Protein AF-A0A3D0ZAL4-F1 (afdb_monomer_lite)

Structure (mmCIF, N/CA/C/O backbone):
data_AF-A0A3D0ZAL4-F1
#
_entry.id   AF-A0A3D0ZAL4-F1
#
loop_
_atom_site.group_PDB
_atom_site.id
_atom_site.type_symbol
_atom_site.label_atom_id
_atom_site.label_alt_id
_atom_site.label_comp_id
_atom_site.label_asym_id
_atom_site.label_entity_id
_atom_site.label_seq_id
_atom_site.pdbx_PDB_ins_code
_atom_site.Cartn_x
_atom_site.Cartn_y
_atom_site.Cartn_z
_atom_site.occupancy
_atom_site.B_iso_or_equiv
_atom_site.auth_seq_id
_atom_site.auth_comp_id
_atom_site.auth_asym_id
_atom_site.auth_atom_id
_atom_site.pdbx_PDB_model_num
ATOM 1 N N . MET A 1 1 ? 26.589 -0.790 -71.619 1.00 54.25 1 MET A N 1
ATOM 2 C CA . MET A 1 1 ? 27.322 -0.532 -70.354 1.00 54.25 1 MET A CA 1
ATOM 3 C C . MET A 1 1 ? 26.731 0.616 -69.521 1.00 54.25 1 MET A C 1
ATOM 5 O O . MET A 1 1 ? 26.435 0.389 -68.359 1.00 54.25 1 MET A O 1
ATOM 9 N N . LYS A 1 2 ? 26.459 1.811 -70.079 1.00 55.38 2 LYS A N 1
ATOM 10 C CA . LYS A 1 2 ? 25.956 2.975 -69.301 1.00 55.38 2 LYS A CA 1
ATOM 11 C C . LYS A 1 2 ? 24.574 2.800 -68.631 1.00 55.38 2 LYS A C 1
ATOM 13 O O . LYS A 1 2 ? 24.339 3.379 -67.578 1.00 55.38 2 LYS A O 1
ATOM 18 N N . ARG A 1 3 ? 23.661 2.008 -69.215 1.00 59.06 3 ARG A N 1
ATOM 19 C CA . ARG A 1 3 ? 22.327 1.740 -68.631 1.00 59.06 3 ARG A CA 1
ATOM 20 C C . ARG A 1 3 ? 22.376 0.780 -67.435 1.00 59.06 3 ARG A C 1
ATOM 22 O O . ARG A 1 3 ? 21.648 0.983 -66.477 1.00 59.06 3 ARG A O 1
ATOM 29 N N . PHE A 1 4 ? 23.286 -0.195 -67.464 1.00 63.69 4 PHE A N 1
ATOM 30 C CA . PHE A 1 4 ? 23.467 -1.171 -66.384 1.00 63.69 4 PHE A CA 1
ATOM 31 C C . PHE A 1 4 ? 24.073 -0.522 -65.130 1.00 63.69 4 PHE A C 1
ATOM 33 O O . PHE A 1 4 ? 23.596 -0.755 -64.027 1.00 63.69 4 PHE A O 1
ATOM 40 N N . GLY A 1 5 ? 25.044 0.385 -65.307 1.00 70.50 5 GLY A N 1
ATOM 41 C CA . GLY A 1 5 ? 25.621 1.149 -64.194 1.00 70.50 5 GLY A CA 1
ATOM 42 C C . GLY A 1 5 ? 24.609 2.057 -63.486 1.00 70.50 5 GLY A C 1
ATOM 43 O O . GLY A 1 5 ? 24.649 2.179 -62.271 1.00 70.50 5 GLY A O 1
ATOM 44 N N . ARG A 1 6 ? 23.648 2.639 -64.217 1.00 71.38 6 ARG A N 1
ATOM 45 C CA . ARG A 1 6 ? 22.582 3.469 -63.622 1.00 71.38 6 ARG A CA 1
ATOM 46 C C . ARG A 1 6 ? 21.595 2.659 -62.781 1.00 71.38 6 ARG A C 1
ATOM 48 O O . ARG A 1 6 ? 21.190 3.126 -61.726 1.00 71.38 6 ARG A O 1
ATOM 55 N N . ILE A 1 7 ? 21.243 1.453 -63.230 1.00 77.31 7 ILE A N 1
ATOM 56 C CA . ILE A 1 7 ? 20.364 0.540 -62.480 1.00 77.31 7 ILE A CA 1
ATOM 57 C C . ILE A 1 7 ? 21.062 0.064 -61.201 1.00 77.31 7 ILE A C 1
ATOM 59 O O . ILE A 1 7 ? 20.442 0.017 -60.146 1.00 77.31 7 ILE A O 1
ATOM 63 N N . LEU A 1 8 ? 22.365 -0.212 -61.275 1.00 76.50 8 LEU A N 1
ATOM 64 C CA . LEU A 1 8 ? 23.158 -0.656 -60.129 1.00 76.50 8 LEU A CA 1
ATOM 65 C C . LEU A 1 8 ? 23.317 0.455 -59.075 1.00 76.50 8 LEU A C 1
ATOM 67 O O . LEU A 1 8 ? 23.175 0.194 -57.885 1.00 76.50 8 LEU A O 1
ATOM 71 N N . VAL A 1 9 ? 23.513 1.706 -59.507 1.00 80.19 9 VAL A N 1
ATOM 72 C CA . VAL A 1 9 ? 23.553 2.877 -58.611 1.00 80.19 9 VAL A CA 1
ATOM 73 C C . VAL A 1 9 ? 22.191 3.146 -57.962 1.00 80.19 9 VAL A C 1
ATOM 75 O O . VAL A 1 9 ? 22.139 3.437 -56.772 1.00 80.19 9 VAL A O 1
ATOM 78 N N . LEU A 1 10 ? 21.088 3.004 -58.704 1.00 76.12 10 LEU A N 1
ATOM 79 C CA . LEU A 1 10 ? 19.736 3.142 -58.149 1.00 76.12 10 LEU A CA 1
ATOM 80 C C . LEU A 1 10 ? 19.405 2.028 -57.147 1.00 76.12 10 LEU A C 1
ATOM 82 O O . LEU A 1 10 ? 18.837 2.314 -56.099 1.00 76.12 10 LEU A O 1
ATOM 86 N N . GLY A 1 11 ? 19.803 0.785 -57.430 1.00 78.50 11 GLY A N 1
ATOM 87 C CA . GLY A 1 11 ? 19.652 -0.332 -56.495 1.00 78.50 11 GLY A CA 1
ATOM 88 C C . GLY A 1 11 ? 20.464 -0.134 -55.214 1.00 78.50 11 GLY A C 1
ATOM 89 O O . GLY A 1 11 ? 19.943 -0.330 -54.122 1.00 78.50 11 GLY A O 1
ATOM 90 N N . ALA A 1 12 ? 21.708 0.338 -55.331 1.00 76.88 12 ALA A N 1
ATOM 91 C CA . ALA A 1 12 ? 22.547 0.649 -54.175 1.00 76.88 12 ALA A CA 1
ATOM 92 C C . ALA A 1 12 ? 21.978 1.806 -53.334 1.00 76.88 12 ALA A C 1
ATOM 94 O O . ALA A 1 12 ? 21.967 1.717 -52.109 1.00 76.88 12 ALA A O 1
ATOM 95 N N . ALA A 1 13 ? 21.457 2.858 -53.975 1.00 76.25 13 ALA A N 1
ATOM 96 C CA . ALA A 1 13 ? 20.809 3.973 -53.285 1.00 76.25 13 ALA A CA 1
ATOM 97 C C . ALA A 1 13 ? 19.540 3.528 -52.540 1.00 76.25 13 ALA A C 1
ATOM 99 O O . ALA A 1 13 ? 19.334 3.923 -51.397 1.00 76.25 13 ALA A O 1
ATOM 100 N N . LEU A 1 14 ? 18.732 2.649 -53.142 1.00 74.50 14 LEU A N 1
ATOM 101 C CA . LEU A 1 14 ? 17.536 2.097 -52.503 1.00 74.50 14 LEU A CA 1
ATOM 102 C C . LEU A 1 14 ? 17.889 1.223 -51.286 1.00 74.50 14 LEU A C 1
ATOM 104 O O . LEU A 1 14 ? 17.234 1.324 -50.253 1.00 74.50 14 LEU A O 1
ATOM 108 N N . CYS A 1 15 ? 18.955 0.420 -51.379 1.00 69.38 15 CYS A N 1
ATOM 109 C CA . CYS A 1 15 ? 19.457 -0.367 -50.251 1.00 69.38 15 CYS A CA 1
ATOM 110 C C . CYS A 1 15 ? 19.994 0.519 -49.116 1.00 69.38 15 CYS A C 1
ATOM 112 O O . CYS A 1 15 ? 19.739 0.222 -47.955 1.00 69.38 15 CYS A O 1
ATOM 114 N N . LEU A 1 16 ? 20.684 1.622 -49.432 1.00 69.62 16 LEU A N 1
ATOM 115 C CA . LEU A 1 16 ? 21.171 2.596 -48.444 1.00 69.62 16 LEU A CA 1
ATOM 116 C C . LEU A 1 16 ? 20.025 3.346 -47.743 1.00 69.62 16 LEU A C 1
ATOM 118 O O . LEU A 1 16 ? 20.113 3.614 -46.549 1.00 69.62 16 LEU A O 1
ATOM 122 N N . CYS A 1 17 ? 18.928 3.627 -48.449 1.00 65.62 17 CYS A N 1
ATOM 123 C CA . CYS A 1 17 ? 17.727 4.231 -47.865 1.00 65.62 17 CYS A CA 1
ATOM 124 C C . CYS A 1 17 ? 16.910 3.268 -46.985 1.00 65.62 17 CYS A C 1
ATOM 126 O O . CYS A 1 17 ? 16.088 3.735 -46.202 1.00 65.62 17 CYS A O 1
ATOM 128 N N . ALA A 1 18 ? 17.126 1.951 -47.088 1.00 61.50 18 ALA A N 1
ATOM 129 C CA . ALA A 1 18 ? 16.457 0.944 -46.259 1.00 61.50 18 ALA A CA 1
ATOM 130 C C . ALA A 1 18 ? 17.181 0.665 -44.925 1.00 61.50 18 ALA A C 1
ATOM 132 O O . ALA A 1 18 ? 16.580 0.114 -44.007 1.00 61.50 18 ALA A O 1
ATOM 133 N N . VAL A 1 19 ? 18.448 1.078 -44.789 1.00 62.28 19 VAL A N 1
ATOM 134 C CA . VAL A 1 19 ? 19.251 0.925 -43.561 1.00 62.28 19 VAL A CA 1
ATOM 135 C C . VAL A 1 19 ? 18.614 1.566 -42.309 1.00 62.28 19 VAL A C 1
ATOM 137 O O . VAL A 1 19 ? 18.615 0.903 -41.273 1.00 62.28 19 VAL A O 1
ATOM 140 N N . PRO A 1 20 ? 18.013 2.777 -42.345 1.00 59.88 20 PRO A N 1
ATOM 141 C CA . PRO A 1 20 ? 17.424 3.375 -41.142 1.00 59.88 20 PRO A CA 1
ATOM 142 C C . PRO A 1 20 ? 16.151 2.668 -40.647 1.00 59.88 20 PRO A C 1
ATOM 144 O O . PRO A 1 20 ? 15.786 2.846 -39.493 1.00 59.88 20 PRO A O 1
ATOM 147 N N . VAL A 1 21 ? 15.490 1.838 -41.466 1.00 58.19 21 VAL A N 1
ATOM 148 C CA . VAL A 1 21 ? 14.284 1.089 -41.048 1.00 58.19 21 VAL A CA 1
ATOM 149 C C . VAL A 1 21 ? 14.631 -0.097 -40.137 1.00 58.19 21 VAL A C 1
ATOM 151 O O . VAL A 1 21 ? 13.803 -0.516 -39.335 1.00 58.19 21 VAL A O 1
ATOM 154 N N . PHE A 1 22 ? 15.864 -0.608 -40.213 1.00 56.12 22 PHE A N 1
ATOM 155 C CA . PHE A 1 22 ? 16.359 -1.696 -39.359 1.00 56.12 22 PHE A CA 1
ATOM 156 C C . PHE A 1 22 ? 17.252 -1.211 -38.206 1.00 56.12 22 PHE A C 1
ATOM 158 O O . PHE A 1 22 ? 17.675 -2.019 -37.384 1.00 56.12 22 PHE A O 1
ATOM 165 N N . SER A 1 23 ? 17.523 0.095 -38.124 1.00 52.38 23 SER A N 1
ATOM 166 C CA . SER A 1 23 ? 18.222 0.726 -37.001 1.00 52.38 23 SER A CA 1
ATOM 167 C C . SER A 1 23 ? 17.202 1.216 -35.976 1.00 52.38 23 SER A C 1
ATOM 169 O O . SER A 1 23 ? 17.038 2.416 -35.770 1.00 52.38 23 SER A O 1
ATOM 171 N N . GLN A 1 24 ? 16.452 0.299 -35.365 1.00 54.41 24 GLN A N 1
ATOM 172 C CA . GLN A 1 24 ? 15.742 0.651 -34.139 1.00 54.41 24 GLN A CA 1
ATOM 173 C C . GLN A 1 24 ? 16.799 0.857 -33.047 1.00 54.41 24 GLN A C 1
ATOM 175 O O . GLN A 1 24 ? 17.369 -0.109 -32.546 1.00 54.41 24 GLN A O 1
ATOM 180 N N . ASP A 1 25 ? 17.072 2.120 -32.708 1.00 56.25 25 ASP A N 1
ATOM 181 C CA . ASP A 1 25 ? 17.931 2.546 -31.593 1.00 56.25 25 ASP A CA 1
ATOM 182 C C . ASP A 1 25 ? 17.261 2.242 -30.241 1.00 56.25 25 ASP A C 1
ATOM 184 O O . ASP A 1 25 ? 17.037 3.124 -29.409 1.00 56.25 25 ASP A O 1
ATOM 188 N N . VAL A 1 26 ? 16.903 0.982 -29.995 1.00 57.41 26 VAL A N 1
ATOM 189 C CA . VAL A 1 26 ? 16.647 0.527 -28.628 1.00 57.41 26 VAL A CA 1
ATOM 190 C C . VAL A 1 26 ? 18.020 0.314 -28.000 1.00 57.41 26 VAL A C 1
ATOM 192 O O . VAL A 1 26 ? 18.575 -0.785 -27.985 1.00 57.41 26 VAL A O 1
ATOM 195 N N . SER A 1 27 ? 18.630 1.421 -27.579 1.00 69.31 27 SER A N 1
ATOM 196 C CA . SER A 1 27 ? 19.891 1.389 -26.855 1.00 69.31 27 SER A CA 1
ATOM 197 C C . SER A 1 27 ? 19.685 0.678 -25.516 1.00 69.31 27 SER A C 1
ATOM 199 O O . SER A 1 27 ? 18.635 0.780 -24.880 1.00 69.31 27 SER A O 1
ATOM 201 N N . ILE A 1 28 ? 20.708 -0.050 -25.068 1.00 74.69 28 ILE A N 1
ATOM 202 C CA . ILE A 1 28 ? 20.697 -0.708 -23.751 1.00 74.69 28 ILE A CA 1
ATOM 203 C C . ILE A 1 28 ? 20.488 0.327 -22.632 1.00 74.69 28 ILE A C 1
ATOM 205 O O . ILE A 1 28 ? 19.901 0.007 -21.605 1.00 74.69 28 ILE A O 1
ATOM 209 N N . GLU A 1 29 ? 20.946 1.563 -22.842 1.00 81.19 29 GLU A N 1
ATOM 210 C CA . GLU A 1 29 ? 20.711 2.698 -21.942 1.00 81.19 29 GLU A CA 1
ATOM 211 C C . GLU A 1 29 ? 19.223 3.030 -21.843 1.00 81.19 29 GLU A C 1
ATOM 213 O O . GLU A 1 29 ? 18.686 3.011 -20.745 1.00 81.19 29 GLU A O 1
ATOM 218 N N . LYS A 1 30 ? 18.523 3.171 -22.974 1.00 78.12 30 LYS A N 1
ATOM 219 C CA . LYS A 1 30 ? 17.083 3.446 -22.981 1.00 78.12 30 LYS A CA 1
ATOM 220 C C . LYS A 1 30 ? 16.272 2.349 -22.289 1.00 78.12 30 LYS A C 1
ATOM 222 O O . LYS A 1 30 ? 15.344 2.645 -21.553 1.00 78.12 30 LYS A O 1
ATOM 227 N N . ILE A 1 31 ? 16.650 1.082 -22.477 1.00 79.31 31 ILE A N 1
ATOM 228 C CA . ILE A 1 31 ? 16.033 -0.039 -21.750 1.00 79.31 31 ILE A CA 1
ATOM 229 C C . ILE A 1 31 ? 16.205 0.119 -20.235 1.00 79.31 31 ILE A C 1
ATOM 231 O O . ILE A 1 31 ? 15.260 -0.125 -19.491 1.00 79.31 31 ILE A O 1
ATOM 235 N N . ARG A 1 32 ? 17.406 0.482 -19.774 1.00 81.88 32 ARG A N 1
ATOM 236 C CA . ARG A 1 32 ? 17.681 0.659 -18.343 1.00 81.88 32 ARG A CA 1
ATOM 237 C C . ARG A 1 32 ? 16.888 1.821 -17.773 1.00 81.88 32 ARG A C 1
ATOM 239 O O . ARG A 1 32 ? 16.226 1.623 -16.767 1.00 81.88 32 ARG A O 1
ATOM 246 N N . ASP A 1 33 ? 16.897 2.958 -18.458 1.00 85.94 33 ASP A N 1
ATOM 247 C CA . ASP A 1 33 ? 16.178 4.156 -18.029 1.00 85.94 33 ASP A CA 1
ATOM 248 C C . ASP A 1 33 ? 14.672 3.870 -17.912 1.00 85.94 33 ASP A C 1
ATOM 250 O O . ASP A 1 33 ? 14.070 4.124 -16.873 1.00 85.94 33 ASP A O 1
ATOM 254 N N . THR A 1 34 ? 14.078 3.208 -18.910 1.00 82.94 34 THR A N 1
ATOM 255 C CA . THR A 1 34 ? 12.662 2.812 -18.871 1.00 82.94 34 THR A CA 1
ATOM 256 C C . THR A 1 34 ? 12.351 1.796 -17.760 1.00 82.94 34 THR A C 1
ATOM 258 O O . THR A 1 34 ? 11.280 1.850 -17.155 1.00 82.94 34 THR A O 1
ATOM 261 N N . MET A 1 35 ? 13.257 0.857 -17.455 1.00 81.50 35 MET A N 1
ATOM 262 C CA . MET A 1 35 ? 13.082 -0.049 -16.307 1.00 81.50 35 MET A CA 1
ATOM 263 C C . MET A 1 35 ? 13.196 0.694 -14.971 1.00 81.50 35 MET A C 1
ATOM 265 O O . MET A 1 35 ? 12.421 0.420 -14.053 1.00 81.50 35 MET A O 1
ATOM 269 N N . ASP A 1 36 ? 14.129 1.636 -14.851 1.00 86.44 36 ASP A N 1
ATOM 270 C CA . ASP A 1 36 ? 14.308 2.448 -13.648 1.00 86.44 36 ASP A CA 1
ATOM 271 C C . ASP A 1 36 ? 13.078 3.337 -13.403 1.00 86.44 36 ASP A C 1
ATOM 273 O O . ASP A 1 36 ? 12.573 3.389 -12.282 1.00 86.44 36 ASP A O 1
ATOM 277 N N . GLU A 1 37 ? 12.512 3.945 -14.446 1.00 85.88 37 GLU A N 1
ATOM 278 C CA . GLU A 1 37 ? 11.274 4.727 -14.352 1.00 85.88 37 GLU A CA 1
ATOM 279 C C . GLU A 1 37 ? 10.063 3.862 -13.990 1.00 85.88 37 GLU A C 1
ATOM 281 O O . GLU A 1 37 ? 9.315 4.197 -13.069 1.00 85.88 37 GLU A O 1
ATOM 286 N N . PHE A 1 38 ? 9.893 2.703 -14.634 1.00 84.50 38 PHE A N 1
ATOM 287 C CA . PHE A 1 38 ? 8.819 1.772 -14.290 1.00 84.50 38 PHE A CA 1
ATOM 288 C C . PHE A 1 38 ? 8.915 1.295 -12.835 1.00 84.50 38 PHE A C 1
ATOM 290 O O . PHE A 1 38 ? 7.917 1.303 -12.109 1.00 84.50 38 PHE A O 1
ATOM 297 N N . THR A 1 39 ? 10.108 0.892 -12.387 1.00 84.06 39 THR A N 1
ATOM 298 C CA . THR A 1 39 ? 10.306 0.446 -11.001 1.00 84.06 39 THR A CA 1
ATOM 299 C C . THR A 1 39 ? 10.157 1.587 -9.998 1.00 84.06 39 THR A C 1
ATOM 301 O O . THR A 1 39 ? 9.605 1.357 -8.920 1.00 84.06 39 THR A O 1
ATOM 304 N N . GLY A 1 40 ? 10.553 2.812 -10.355 1.00 85.69 40 GLY A N 1
ATOM 305 C CA . GLY A 1 40 ? 10.308 4.026 -9.578 1.00 85.69 40 GLY A CA 1
ATOM 306 C C . GLY A 1 40 ? 8.817 4.300 -9.393 1.00 85.69 40 GLY A C 1
ATOM 307 O O . GLY A 1 40 ? 8.340 4.358 -8.259 1.00 85.69 40 GLY A O 1
ATOM 308 N N . SER A 1 41 ? 8.050 4.360 -10.484 1.00 83.50 41 SER A N 1
ATOM 309 C CA . SER A 1 41 ? 6.595 4.549 -10.428 1.00 83.50 41 SER A CA 1
ATOM 310 C C . SER A 1 41 ? 5.889 3.411 -9.685 1.00 83.50 41 SER A C 1
ATOM 312 O O . SER A 1 41 ? 4.927 3.647 -8.949 1.00 83.50 41 SER A O 1
ATOM 314 N N . LEU A 1 42 ? 6.365 2.168 -9.830 1.00 82.69 42 LEU A N 1
ATOM 315 C CA . LEU A 1 42 ? 5.832 1.040 -9.071 1.00 82.69 42 LEU A CA 1
ATOM 316 C C . LEU A 1 42 ? 6.082 1.265 -7.583 1.00 82.69 42 LEU A C 1
ATOM 318 O O . LEU A 1 42 ? 5.132 1.223 -6.804 1.00 82.69 42 LEU A O 1
ATOM 322 N N . ALA A 1 43 ? 7.320 1.571 -7.196 1.00 82.62 43 ALA A N 1
ATOM 323 C CA . ALA A 1 43 ? 7.696 1.837 -5.814 1.00 82.62 43 ALA A CA 1
ATOM 324 C C . ALA A 1 43 ? 6.899 2.996 -5.196 1.00 82.62 43 ALA A C 1
ATOM 326 O O . ALA A 1 43 ? 6.531 2.899 -4.029 1.00 82.62 43 ALA A O 1
ATOM 327 N N . GLU A 1 44 ? 6.567 4.039 -5.958 1.00 84.12 44 GLU A N 1
ATOM 328 C CA . GLU A 1 44 ? 5.703 5.138 -5.506 1.00 84.12 44 GLU A CA 1
ATOM 329 C C . GLU A 1 44 ? 4.244 4.710 -5.297 1.00 84.12 44 GLU A C 1
ATO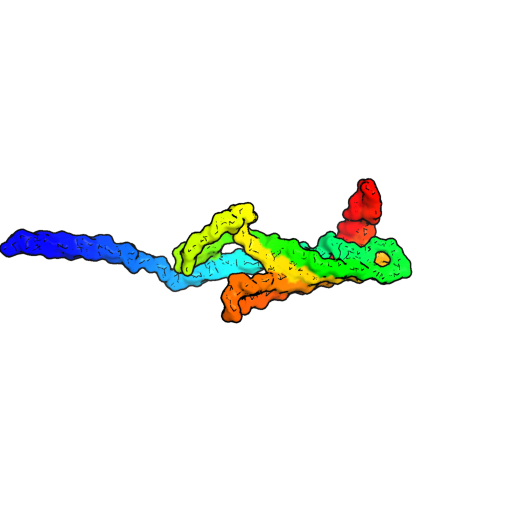M 331 O O . GLU A 1 44 ? 3.583 5.186 -4.372 1.00 84.12 44 GLU A O 1
ATOM 336 N N . SER A 1 45 ? 3.739 3.769 -6.096 1.00 80.69 45 SER A N 1
ATOM 337 C CA . SER A 1 45 ? 2.368 3.256 -5.969 1.00 80.69 45 SER A CA 1
ATOM 338 C C . SER A 1 45 ? 2.167 2.306 -4.773 1.00 80.69 45 SER A C 1
ATOM 340 O O . SER A 1 45 ? 1.049 2.172 -4.258 1.00 80.69 45 SER A O 1
ATOM 342 N N . LEU A 1 46 ? 3.233 1.647 -4.299 1.00 78.75 46 LEU A N 1
ATOM 343 C CA . LEU A 1 46 ? 3.164 0.645 -3.227 1.00 78.75 46 LEU A CA 1
ATOM 344 C C . LEU A 1 46 ? 2.798 1.235 -1.847 1.00 78.75 46 LEU A C 1
ATOM 346 O O . LEU A 1 46 ? 1.985 0.621 -1.150 1.00 78.75 46 LEU A O 1
ATOM 350 N N . PRO A 1 47 ? 3.316 2.404 -1.419 1.00 79.00 47 PRO A N 1
ATOM 351 C CA . PRO A 1 47 ? 2.836 3.097 -0.228 1.00 79.00 47 PRO A CA 1
ATOM 352 C C . PRO A 1 47 ? 1.344 3.417 -0.280 1.00 79.00 47 PRO A C 1
ATOM 354 O O . PRO A 1 47 ? 0.675 3.306 0.743 1.00 79.00 47 PRO A O 1
ATOM 357 N N . PHE A 1 48 ? 0.774 3.742 -1.442 1.00 78.00 48 PHE A N 1
ATOM 358 C CA . PHE A 1 48 ? -0.671 3.971 -1.539 1.00 78.00 48 PHE A CA 1
ATOM 359 C C . PHE A 1 48 ? -1.472 2.693 -1.294 1.00 78.00 48 PHE A C 1
ATOM 361 O O . PHE A 1 48 ? -2.507 2.746 -0.627 1.00 78.00 48 PHE A O 1
ATOM 368 N N . ASN A 1 49 ? -0.954 1.531 -1.703 1.00 76.19 49 ASN A N 1
ATOM 369 C CA . ASN A 1 49 ? -1.554 0.249 -1.338 1.00 76.19 49 ASN A CA 1
ATOM 370 C C . ASN A 1 49 ? -1.558 0.017 0.177 1.00 76.19 49 ASN A C 1
ATOM 372 O O . ASN A 1 49 ? -2.472 -0.634 0.670 1.00 76.19 49 ASN A O 1
ATOM 376 N N . SER A 1 50 ? -0.643 0.624 0.944 1.00 73.62 50 SER A N 1
ATOM 377 C CA . SER A 1 50 ? -0.680 0.577 2.414 1.00 73.62 50 SER A CA 1
ATOM 378 C C . SER A 1 50 ? -1.923 1.229 3.026 1.00 73.62 50 SER A C 1
ATOM 380 O O . SER A 1 50 ? -2.231 0.943 4.177 1.00 73.62 50 SER A O 1
ATOM 382 N N . SER A 1 51 ? -2.681 2.042 2.284 1.00 77.50 51 SER A N 1
ATOM 383 C CA . SER A 1 51 ? -3.987 2.558 2.728 1.00 77.50 51 SER A CA 1
ATOM 384 C C . SER A 1 51 ? -5.134 1.555 2.537 1.00 77.50 51 SER A C 1
ATOM 386 O O . SER A 1 51 ? -6.219 1.738 3.092 1.00 77.50 51 SER A O 1
ATOM 388 N N . LEU A 1 52 ? -4.898 0.462 1.801 1.00 79.19 52 LEU A N 1
ATOM 389 C CA . LEU A 1 52 ? -5.876 -0.602 1.612 1.00 79.19 52 LEU A CA 1
ATOM 390 C C . LEU A 1 52 ? -6.053 -1.385 2.912 1.00 79.19 52 LEU A C 1
ATOM 392 O O . LEU A 1 52 ? -5.085 -1.782 3.568 1.00 79.19 52 LEU A O 1
ATOM 396 N N . GLY A 1 53 ? -7.312 -1.590 3.280 1.00 77.50 53 GLY A N 1
ATOM 397 C CA . GLY A 1 53 ? -7.699 -2.288 4.495 1.00 77.50 53 GLY A CA 1
ATOM 398 C C . GLY A 1 53 ? -7.581 -1.469 5.779 1.00 77.50 53 GLY A C 1
ATOM 399 O O . GLY A 1 53 ? -7.009 -0.382 5.813 1.00 77.50 53 GLY A O 1
ATOM 400 N N . LEU A 1 54 ? -8.147 -2.035 6.839 1.00 76.38 54 LEU A N 1
ATOM 401 C CA . LEU A 1 54 ? -8.469 -1.452 8.140 1.00 76.38 54 LEU A CA 1
ATOM 402 C C . LEU A 1 54 ? -9.631 -0.447 8.112 1.00 76.38 54 LEU A C 1
ATOM 404 O O . LEU A 1 54 ? -10.054 0.009 9.163 1.00 76.38 54 LEU A O 1
ATOM 408 N N . ASN A 1 55 ? -10.240 -0.147 6.966 1.00 75.94 55 ASN A N 1
ATOM 409 C CA . ASN A 1 55 ? -11.333 0.833 6.903 1.00 75.94 55 ASN A CA 1
ATOM 410 C C . ASN A 1 55 ? -12.705 0.274 7.322 1.00 75.94 55 ASN A C 1
ATOM 412 O O . ASN A 1 55 ? -13.589 1.056 7.665 1.00 75.94 55 ASN A O 1
ATOM 416 N N . TRP A 1 56 ? -12.899 -1.052 7.287 1.00 66.31 56 TRP A N 1
ATOM 417 C CA . TRP A 1 56 ? -14.221 -1.671 7.456 1.00 66.31 56 TRP A CA 1
ATOM 418 C C . TRP A 1 56 ? -14.371 -2.486 8.740 1.00 66.31 56 TRP A C 1
ATOM 420 O O . TRP A 1 56 ? -15.444 -2.474 9.341 1.00 66.31 56 TRP A O 1
ATOM 430 N N . ALA A 1 57 ? -13.334 -3.215 9.167 1.00 62.44 57 ALA A N 1
ATOM 431 C CA . ALA A 1 57 ? -13.418 -4.011 10.388 1.00 62.44 57 ALA A CA 1
ATOM 432 C C . ALA A 1 57 ? -13.603 -3.090 11.604 1.00 62.44 57 ALA A C 1
ATOM 434 O O . ALA A 1 57 ? -12.644 -2.483 12.066 1.00 62.44 57 ALA A O 1
ATOM 435 N N . ASP A 1 58 ? -14.830 -2.974 12.114 1.00 66.00 58 ASP A N 1
ATOM 436 C CA . ASP A 1 58 ? -15.122 -2.196 13.315 1.00 66.00 58 ASP A CA 1
ATOM 437 C C . ASP A 1 58 ? -15.116 -3.090 14.561 1.00 66.00 58 ASP A C 1
ATOM 439 O O . ASP A 1 58 ? -15.655 -4.198 14.558 1.00 66.00 58 ASP A O 1
ATOM 443 N N . ALA A 1 59 ? -14.493 -2.613 15.637 1.00 63.94 59 ALA A N 1
ATOM 444 C CA . ALA A 1 59 ? -14.362 -3.348 16.896 1.00 63.94 59 ALA A CA 1
ATOM 445 C C . ALA A 1 59 ? -14.933 -2.564 18.101 1.00 63.94 59 ALA A C 1
ATOM 447 O O . ALA A 1 59 ? -14.476 -2.744 19.230 1.00 63.94 59 ALA A O 1
ATOM 448 N N . HIS A 1 60 ? -15.928 -1.687 17.904 1.00 59.59 60 HIS A N 1
ATOM 449 C CA . HIS A 1 60 ? -16.362 -0.703 18.914 1.00 59.59 60 HIS A CA 1
ATOM 450 C C . HIS A 1 60 ? -17.857 -0.789 19.315 1.00 59.59 60 HIS A C 1
ATOM 452 O O . HIS A 1 60 ? -18.703 -0.925 18.445 1.00 59.59 60 HIS A O 1
ATOM 458 N N . ILE A 1 61 ? -18.380 -0.708 20.565 1.00 52.03 61 ILE A N 1
ATOM 459 C CA . ILE A 1 61 ? -17.967 -0.370 21.960 1.00 52.03 61 ILE A CA 1
ATOM 460 C C . ILE A 1 61 ? -18.868 -1.161 22.945 1.00 52.03 61 ILE A C 1
ATOM 462 O O . ILE A 1 61 ? -20.089 -0.964 22.864 1.00 52.03 61 ILE A O 1
ATOM 466 N N . LYS A 1 62 ? -18.296 -1.926 23.910 1.00 47.44 62 LYS A N 1
ATOM 467 C CA . LYS A 1 62 ? -18.610 -1.968 25.381 1.00 47.44 62 LYS A CA 1
ATOM 468 C C . LYS A 1 62 ? -18.068 -3.227 26.112 1.00 47.44 62 LYS A C 1
ATOM 470 O O . LYS A 1 62 ? -18.324 -4.332 25.671 1.00 47.44 62 LYS A O 1
ATOM 475 N N . ASN A 1 63 ? -17.461 -3.053 27.298 1.00 52.88 63 ASN A N 1
ATOM 476 C CA . ASN A 1 63 ? -17.242 -4.007 28.423 1.00 52.88 63 ASN A CA 1
ATOM 477 C C . ASN A 1 63 ? -16.639 -5.413 28.178 1.00 52.88 63 ASN A C 1
ATOM 479 O O . ASN A 1 63 ? -16.426 -6.147 29.144 1.00 52.88 63 ASN A O 1
ATOM 483 N N . PHE A 1 64 ? -16.317 -5.794 26.947 1.00 56.56 64 PHE A N 1
ATOM 484 C CA . PHE A 1 64 ? -15.618 -7.036 26.617 1.00 56.56 64 PHE A CA 1
ATOM 485 C C . PHE A 1 64 ? -14.785 -6.811 25.342 1.00 56.56 64 PHE A C 1
ATOM 487 O O . PHE A 1 64 ? -15.188 -5.976 24.529 1.00 56.56 64 PHE A O 1
ATOM 494 N N . PRO A 1 65 ? -13.632 -7.476 25.142 1.00 65.19 65 PRO A N 1
ATOM 495 C CA . PRO A 1 65 ? -12.839 -7.308 23.929 1.00 65.19 65 PRO A CA 1
ATOM 496 C C . PRO A 1 65 ? -13.672 -7.735 22.718 1.00 65.19 65 PRO A C 1
ATOM 498 O O . PRO A 1 65 ? -14.160 -8.863 22.654 1.00 65.19 65 PRO A O 1
ATOM 501 N N . HIS A 1 66 ? -13.868 -6.806 21.786 1.00 76.31 66 HIS A N 1
ATOM 502 C CA . HIS A 1 66 ? -14.541 -7.062 20.516 1.00 76.31 66 HIS A CA 1
ATOM 503 C C . HIS A 1 66 ? -13.485 -7.350 19.458 1.00 76.31 66 HIS A C 1
ATOM 505 O O . HIS A 1 66 ? -12.409 -6.755 19.471 1.00 76.31 66 HIS A O 1
ATOM 511 N N . PHE A 1 67 ? -13.792 -8.262 18.548 1.00 79.50 67 PHE A N 1
ATOM 512 C CA . PHE A 1 67 ? -12.896 -8.632 17.468 1.00 79.50 67 PHE A CA 1
ATOM 513 C C . PHE A 1 67 ? -13.599 -8.413 16.136 1.00 79.50 67 PHE A C 1
ATOM 515 O O . PHE A 1 67 ? -14.726 -8.872 15.950 1.00 79.50 67 PHE A O 1
ATOM 522 N N . GLY A 1 68 ? -12.931 -7.707 15.230 1.00 80.00 68 GLY A N 1
ATOM 523 C CA . GLY A 1 68 ? -13.358 -7.533 13.849 1.00 80.00 68 GLY A CA 1
ATOM 524 C C . GLY A 1 68 ? -12.373 -8.233 12.929 1.00 80.00 68 GLY A C 1
ATOM 525 O O . GLY A 1 68 ? -11.170 -8.097 13.115 1.00 80.00 68 GLY A O 1
ATOM 526 N N . VAL A 1 69 ? -12.864 -8.965 11.9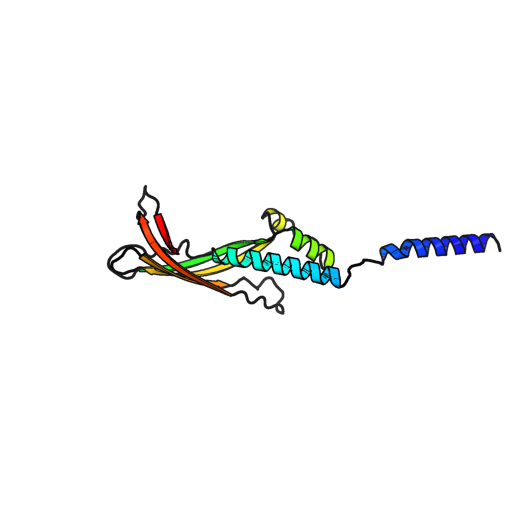35 1.00 84.44 69 VAL A N 1
ATOM 527 C CA . VAL A 1 69 ? -12.048 -9.468 10.822 1.00 84.44 69 VAL A CA 1
ATOM 528 C C . VAL A 1 69 ? -12.667 -9.056 9.513 1.00 84.44 69 VAL A C 1
ATOM 530 O O . VAL A 1 69 ? -13.890 -9.037 9.377 1.00 84.44 69 VAL A O 1
ATOM 533 N N . GLY A 1 70 ? -11.812 -8.746 8.552 1.00 83.19 70 GLY A N 1
ATOM 534 C CA . GLY A 1 70 ? -12.222 -8.305 7.236 1.00 83.19 70 GLY A CA 1
ATOM 535 C C . GLY A 1 70 ? -11.288 -8.809 6.151 1.00 83.19 70 GLY A C 1
ATOM 536 O O . GLY A 1 70 ? -10.141 -9.193 6.392 1.00 83.19 70 GLY A O 1
ATOM 537 N N . LEU A 1 71 ? -11.815 -8.783 4.937 1.00 85.31 71 LEU A N 1
ATOM 538 C CA . LEU A 1 71 ? -11.036 -8.855 3.716 1.00 85.31 71 LEU A CA 1
ATOM 539 C C . LEU A 1 71 ? -11.321 -7.570 2.952 1.00 85.31 71 LEU A C 1
ATOM 541 O O . LEU A 1 71 ? -12.484 -7.228 2.740 1.00 85.31 71 LEU A O 1
ATOM 545 N N . SER A 1 72 ? -10.268 -6.888 2.530 1.00 84.44 72 SER A N 1
ATOM 546 C CA . SER A 1 72 ? -10.365 -5.695 1.700 1.00 84.44 72 SER A CA 1
ATOM 547 C C . SER A 1 72 ? -9.685 -5.961 0.364 1.00 84.44 72 SER A C 1
ATOM 549 O O . SER A 1 72 ? -8.630 -6.593 0.295 1.00 84.44 72 SER A O 1
ATOM 551 N N . LEU A 1 73 ? -10.318 -5.491 -0.706 1.00 85.56 73 LEU A N 1
ATOM 552 C CA . LEU A 1 73 ? -9.791 -5.525 -2.064 1.00 85.56 73 LEU A CA 1
ATOM 553 C C . LEU A 1 73 ? -9.747 -4.100 -2.606 1.00 85.56 73 LEU A C 1
ATOM 555 O O . LEU A 1 73 ? -10.671 -3.318 -2.386 1.00 85.56 73 LEU A O 1
ATOM 559 N N . GLY A 1 74 ? -8.678 -3.762 -3.309 1.00 81.00 74 GLY A N 1
ATOM 560 C CA . GLY A 1 74 ? -8.532 -2.454 -3.926 1.00 81.00 74 GLY A CA 1
ATOM 561 C C . GLY A 1 74 ? -7.406 -2.438 -4.940 1.00 81.00 74 GLY A C 1
ATOM 562 O O . GLY A 1 74 ? -6.818 -3.473 -5.254 1.00 81.00 74 GLY A O 1
ATOM 563 N N . TYR A 1 75 ? -7.134 -1.255 -5.470 1.00 82.00 75 TYR A N 1
ATOM 564 C CA . TYR A 1 75 ? -6.042 -1.019 -6.398 1.00 82.00 75 TYR A CA 1
ATOM 565 C C . TYR A 1 75 ? -5.469 0.379 -6.161 1.00 82.00 75 TYR A C 1
ATOM 567 O O . TYR A 1 75 ? -6.211 1.301 -5.817 1.00 82.00 75 TYR A O 1
ATOM 575 N N . SER A 1 76 ? -4.164 0.538 -6.356 1.00 83.88 76 SER A N 1
ATOM 576 C CA . SER A 1 76 ? -3.540 1.841 -6.589 1.00 83.88 76 SER A CA 1
ATOM 577 C C . SER A 1 76 ? -3.346 2.047 -8.089 1.00 83.88 76 SER A C 1
ATOM 579 O O . SER A 1 76 ? -3.536 1.124 -8.878 1.00 83.88 76 SER A O 1
ATOM 581 N N . THR A 1 77 ? -3.034 3.267 -8.512 1.00 82.56 77 THR A N 1
ATOM 582 C CA . THR A 1 77 ? -2.756 3.566 -9.922 1.00 82.56 77 THR A CA 1
ATOM 583 C C . THR A 1 77 ? -1.311 4.020 -10.063 1.00 82.56 77 THR A C 1
ATOM 585 O O . THR A 1 77 ? -0.814 4.772 -9.227 1.00 82.56 77 THR A O 1
ATOM 588 N N . MET A 1 78 ? -0.636 3.524 -11.095 1.00 81.69 78 MET A N 1
ATOM 589 C CA . MET A 1 78 ? 0.659 4.010 -11.562 1.00 81.69 78 MET A CA 1
ATOM 590 C C . MET A 1 78 ? 0.466 4.949 -12.751 1.00 81.69 78 MET A C 1
ATOM 592 O O . MET A 1 78 ? -0.546 4.877 -13.456 1.00 81.69 78 MET A O 1
ATOM 596 N N . GLU A 1 79 ? 1.450 5.807 -12.995 1.00 82.00 79 GLU A N 1
ATOM 597 C CA . GLU A 1 79 ? 1.436 6.698 -14.149 1.00 82.00 79 GLU A CA 1
ATOM 598 C C . GLU A 1 79 ? 1.480 5.905 -15.466 1.00 82.00 79 GLU A C 1
ATOM 600 O O . GLU A 1 79 ? 2.220 4.930 -15.603 1.00 82.00 79 GLU A O 1
ATOM 605 N N . MET A 1 80 ? 0.652 6.308 -16.436 1.00 76.94 80 MET A N 1
ATOM 606 C CA . MET A 1 80 ? 0.563 5.634 -17.738 1.00 76.94 80 MET A CA 1
ATOM 607 C C . MET A 1 80 ? 1.806 5.841 -18.603 1.00 76.94 80 MET A C 1
ATOM 609 O O . MET A 1 80 ? 2.149 4.952 -19.374 1.00 76.94 80 MET A O 1
ATOM 613 N N . SER A 1 81 ? 2.485 6.980 -18.456 1.00 77.31 81 SER A N 1
ATOM 614 C CA . SER A 1 81 ? 3.701 7.335 -19.198 1.00 77.31 81 SER A CA 1
ATOM 615 C C . SER A 1 81 ? 4.788 6.269 -19.038 1.00 77.31 81 SER A C 1
ATOM 617 O O . SER A 1 81 ? 5.251 5.721 -20.037 1.00 77.31 81 SER A O 1
ATOM 619 N N . SER A 1 82 ? 5.094 5.866 -17.802 1.00 75.06 82 SER A N 1
ATOM 620 C CA . SER A 1 82 ? 6.095 4.831 -17.498 1.00 75.06 82 SER A CA 1
ATOM 621 C C . SER A 1 82 ? 5.752 3.465 -18.107 1.00 75.06 82 SER A C 1
ATOM 623 O O . SER A 1 82 ? 6.633 2.669 -18.429 1.00 75.06 82 SER A O 1
ATOM 625 N N . ILE A 1 83 ? 4.460 3.169 -18.273 1.00 76.88 83 ILE A N 1
ATOM 626 C CA . ILE A 1 83 ? 3.982 1.913 -18.862 1.00 76.88 83 ILE A CA 1
ATOM 627 C C . ILE A 1 83 ? 4.029 1.984 -20.391 1.00 76.88 83 ILE A C 1
ATOM 629 O O . ILE A 1 83 ? 4.465 1.030 -21.032 1.00 76.88 83 ILE A O 1
ATOM 633 N N . ASP A 1 84 ? 3.618 3.105 -20.982 1.00 77.94 84 ASP A N 1
ATOM 634 C CA . ASP A 1 84 ? 3.651 3.320 -22.429 1.00 77.94 84 ASP A CA 1
ATOM 635 C C . ASP A 1 84 ? 5.088 3.244 -22.967 1.00 77.94 84 ASP A C 1
ATOM 637 O O . ASP A 1 84 ? 5.329 2.641 -24.017 1.00 77.94 84 ASP A O 1
ATOM 641 N N . GLU A 1 85 ? 6.061 3.777 -22.224 1.00 76.69 85 GLU A N 1
ATOM 642 C CA . GLU A 1 85 ? 7.485 3.685 -22.563 1.00 76.69 85 GLU A CA 1
ATOM 643 C C . GLU A 1 85 ? 8.027 2.254 -22.473 1.00 76.69 85 GLU A C 1
ATOM 645 O O . GLU A 1 85 ? 8.754 1.798 -23.366 1.00 76.69 85 GLU A O 1
ATOM 650 N N . LEU A 1 86 ? 7.620 1.512 -21.440 1.00 76.56 86 LEU A N 1
ATOM 651 C CA . LEU A 1 86 ? 7.961 0.100 -21.270 1.00 76.56 86 LEU A CA 1
ATOM 652 C C . LEU A 1 86 ? 7.398 -0.750 -22.413 1.00 76.56 86 LEU A C 1
ATOM 654 O O . LEU A 1 86 ? 8.105 -1.582 -22.988 1.00 76.56 86 LEU A O 1
ATOM 658 N N . LEU A 1 87 ? 6.149 -0.509 -22.800 1.00 76.31 87 LEU A N 1
ATOM 659 C CA . LEU A 1 87 ? 5.493 -1.238 -23.883 1.00 76.31 87 LEU A CA 1
ATOM 660 C C . LEU A 1 87 ? 6.067 -0.877 -25.248 1.00 76.31 87 LEU A C 1
ATOM 662 O O . LEU A 1 87 ? 6.250 -1.771 -26.070 1.00 76.31 87 LEU A O 1
ATOM 666 N N . ALA A 1 88 ? 6.444 0.384 -25.469 1.00 77.81 88 ALA A N 1
ATOM 667 C CA . ALA A 1 88 ? 7.138 0.799 -26.685 1.00 77.81 88 ALA A CA 1
ATOM 668 C C . ALA A 1 88 ? 8.481 0.069 -26.885 1.00 77.81 88 ALA A C 1
ATOM 670 O O . ALA A 1 88 ? 8.920 -0.088 -28.026 1.00 77.81 88 ALA A O 1
ATOM 671 N N . CYS A 1 89 ? 9.121 -0.389 -25.802 1.00 71.62 89 CYS A N 1
ATOM 672 C CA . CYS A 1 89 ? 10.375 -1.143 -25.853 1.00 71.62 89 CYS A CA 1
ATOM 673 C C . CYS A 1 89 ? 10.179 -2.667 -25.946 1.00 71.62 89 CYS A C 1
ATOM 675 O O . CYS A 1 89 ? 10.986 -3.333 -26.596 1.00 71.62 89 CYS A O 1
ATOM 677 N N . PHE A 1 90 ? 9.146 -3.227 -25.303 1.00 68.12 90 PHE A N 1
ATOM 678 C CA . PHE A 1 90 ? 9.073 -4.672 -25.039 1.00 68.12 90 PHE A CA 1
ATOM 679 C C . PHE A 1 90 ? 7.801 -5.389 -25.496 1.00 68.12 90 PHE A C 1
ATOM 681 O O . PHE A 1 90 ? 7.806 -6.622 -25.508 1.00 68.12 90 PHE A O 1
ATOM 688 N N . GLY A 1 91 ? 6.713 -4.701 -25.860 1.00 65.62 91 GLY A N 1
ATOM 689 C CA . GLY A 1 91 ? 5.423 -5.389 -25.927 1.00 65.62 91 GLY A CA 1
ATOM 690 C C . GLY A 1 91 ? 4.331 -4.790 -26.816 1.00 65.62 91 GLY A C 1
ATOM 691 O O . GLY A 1 91 ? 4.478 -3.720 -27.400 1.00 65.62 91 GLY A O 1
ATOM 692 N N . PRO A 1 92 ? 3.214 -5.527 -26.957 1.00 67.44 92 PRO A N 1
ATOM 693 C CA . PRO A 1 92 ? 2.014 -5.042 -27.627 1.00 67.44 92 PRO A CA 1
ATOM 694 C C . PRO A 1 92 ? 1.292 -3.975 -26.789 1.00 67.44 92 PRO A C 1
ATOM 696 O O . PRO A 1 92 ? 1.488 -3.877 -25.582 1.00 67.44 92 PRO A O 1
ATOM 699 N N . ALA A 1 93 ? 0.419 -3.199 -27.436 1.00 64.12 93 ALA A N 1
ATOM 700 C CA . ALA A 1 93 ? -0.393 -2.177 -26.776 1.00 64.12 93 ALA A CA 1
ATOM 701 C C . ALA A 1 93 ? -1.268 -2.755 -25.644 1.00 64.12 93 ALA A C 1
ATOM 703 O O . ALA A 1 93 ? -1.732 -3.897 -25.727 1.00 64.12 93 ALA A O 1
ATOM 704 N N . LEU A 1 94 ? -1.518 -1.949 -24.605 1.00 66.69 94 LEU A N 1
ATOM 705 C CA . LEU A 1 94 ? -2.397 -2.331 -23.497 1.00 66.69 94 LEU A CA 1
ATOM 706 C C . LEU A 1 94 ? -3.821 -2.628 -23.973 1.00 66.69 94 LEU A C 1
ATOM 708 O O . LEU A 1 94 ? -4.318 -1.969 -24.887 1.00 66.69 94 LEU A O 1
ATOM 712 N N . PRO A 1 95 ? -4.528 -3.549 -23.298 1.00 69.00 95 PRO A N 1
ATOM 713 C CA . PRO A 1 95 ? -5.965 -3.693 -23.466 1.00 69.00 95 PRO A CA 1
ATOM 714 C C . PRO A 1 95 ? -6.693 -2.386 -23.117 1.00 69.00 95 PRO A C 1
ATOM 716 O O . PRO A 1 95 ? -6.423 -1.793 -22.071 1.00 69.00 95 PRO A O 1
ATOM 719 N N . ASP A 1 96 ? -7.695 -2.007 -23.916 1.00 70.69 96 ASP A N 1
ATOM 720 C CA . ASP A 1 96 ? -8.512 -0.791 -23.722 1.00 70.69 96 ASP A CA 1
ATOM 721 C C . ASP A 1 96 ? -9.166 -0.693 -22.331 1.00 70.69 96 ASP A C 1
ATOM 723 O O . ASP A 1 96 ? -9.522 0.384 -21.867 1.00 70.69 96 ASP A O 1
ATOM 727 N N . PHE A 1 97 ? -9.323 -1.819 -21.633 1.00 66.56 97 PHE A N 1
ATOM 728 C CA . PHE A 1 97 ? -9.830 -1.846 -20.262 1.00 66.56 97 PHE A CA 1
ATOM 729 C C . PHE A 1 97 ? -8.922 -1.094 -19.273 1.00 66.56 97 PHE A C 1
ATOM 731 O O . PHE A 1 97 ? -9.416 -0.510 -18.312 1.00 66.56 97 PHE A O 1
ATOM 738 N N . VAL A 1 98 ? -7.607 -1.085 -19.502 1.00 70.56 98 VAL A N 1
ATOM 739 C CA . VAL A 1 98 ? -6.620 -0.496 -18.585 1.00 70.56 98 VAL A CA 1
ATOM 740 C C . VAL A 1 98 ? -6.635 1.035 -18.647 1.00 70.56 98 VAL A C 1
ATOM 742 O O . VAL A 1 98 ? -6.492 1.692 -17.619 1.00 70.56 98 VAL A O 1
ATOM 745 N N . SER A 1 99 ? -6.905 1.618 -19.817 1.00 67.62 99 SER A N 1
ATOM 746 C CA . SER A 1 99 ? -6.949 3.078 -19.998 1.00 67.62 99 SER A CA 1
ATOM 747 C C . SER A 1 99 ? -8.143 3.746 -19.299 1.00 67.62 99 SER A C 1
ATOM 749 O O . SER A 1 99 ? -8.113 4.947 -19.033 1.00 67.62 99 SER A O 1
ATOM 751 N N . GLY A 1 100 ? -9.171 2.975 -18.921 1.00 71.69 100 GLY A N 1
ATOM 752 C CA . GLY A 1 100 ? -10.340 3.461 -18.182 1.00 71.69 100 GLY A CA 1
ATOM 753 C C . GLY A 1 100 ? -10.089 3.796 -16.704 1.00 71.69 100 GLY A C 1
ATOM 754 O O . GLY A 1 100 ? -10.941 4.428 -16.082 1.00 71.69 100 GLY A O 1
ATOM 755 N N . PHE A 1 101 ? -8.942 3.404 -16.137 1.00 70.31 101 PHE A N 1
ATOM 756 C CA . PHE A 1 101 ? -8.622 3.604 -14.715 1.00 70.31 101 PHE A CA 1
ATOM 757 C C . PHE A 1 101 ? -7.887 4.920 -14.413 1.00 70.31 101 PHE A C 1
ATOM 759 O O . PHE A 1 101 ? -7.621 5.208 -13.248 1.00 70.31 101 PHE A O 1
ATOM 766 N N . GLY A 1 102 ? -7.566 5.728 -15.433 1.00 74.69 102 GLY A N 1
ATOM 767 C CA . GLY A 1 102 ? -6.790 6.969 -15.278 1.00 74.69 102 GLY A CA 1
ATOM 768 C C . GLY A 1 102 ? -5.304 6.754 -14.945 1.00 74.69 102 GLY A C 1
ATOM 769 O O . GLY A 1 102 ? -4.595 7.723 -14.696 1.00 74.69 102 GLY A O 1
ATOM 770 N N . GLY A 1 103 ? -4.850 5.499 -14.944 1.00 76.88 103 GLY A N 1
ATOM 771 C CA . GLY A 1 103 ? -3.520 5.028 -14.562 1.00 76.88 103 GLY A CA 1
ATOM 772 C C . GLY A 1 103 ? -3.473 3.500 -14.630 1.00 76.88 103 GLY A C 1
ATOM 773 O O . GLY A 1 103 ? -4.525 2.858 -14.668 1.00 76.88 103 GLY A O 1
ATOM 774 N N . PHE A 1 104 ? -2.284 2.898 -14.630 1.00 81.00 104 PHE A N 1
ATOM 775 C CA . PHE A 1 104 ? -2.161 1.439 -14.631 1.00 81.00 104 PHE A CA 1
ATOM 776 C C . PHE A 1 104 ? -2.537 0.890 -13.245 1.00 81.00 104 PHE A C 1
ATOM 778 O O . PHE A 1 104 ? -1.888 1.249 -12.259 1.00 81.00 104 PHE A O 1
ATOM 785 N N . PRO A 1 105 ? -3.593 0.066 -13.123 1.00 79.94 105 PRO A N 1
ATOM 786 C CA . PRO A 1 105 ? -4.086 -0.371 -11.829 1.00 79.94 105 PRO A CA 1
ATOM 787 C C . PRO A 1 105 ? -3.190 -1.470 -11.246 1.00 79.94 105 PRO A C 1
ATOM 789 O O . PRO A 1 105 ? -2.996 -2.523 -11.850 1.00 79.94 105 PRO A O 1
ATOM 792 N N . VAL A 1 106 ? -2.704 -1.250 -10.029 1.00 80.06 106 VAL A N 1
ATOM 793 C CA . VAL A 1 106 ? -1.927 -2.204 -9.236 1.00 80.06 106 VAL A CA 1
ATOM 794 C C . VAL A 1 106 ? -2.840 -2.790 -8.155 1.00 80.06 106 VAL A C 1
ATOM 796 O O . VAL A 1 106 ? -3.094 -2.129 -7.143 1.00 80.06 106 VAL A O 1
ATOM 799 N N . PRO A 1 107 ? -3.384 -4.005 -8.346 1.00 77.50 107 PRO A N 1
ATOM 800 C CA . PRO A 1 107 ? -4.333 -4.593 -7.410 1.00 77.50 107 PRO A CA 1
ATOM 801 C C . PRO A 1 107 ? -3.667 -5.008 -6.094 1.00 77.50 107 PRO A C 1
ATOM 803 O O . PRO A 1 107 ? -2.505 -5.408 -6.053 1.00 77.50 107 PRO A O 1
ATOM 806 N N . GLY A 1 108 ? -4.443 -5.003 -5.015 1.00 79.81 108 GLY A N 1
ATOM 807 C CA . GLY A 1 108 ? -4.030 -5.497 -3.708 1.00 79.81 108 GLY A CA 1
ATOM 808 C C . GLY A 1 108 ? -5.195 -6.120 -2.947 1.00 79.81 108 GLY A C 1
ATOM 809 O O . GLY A 1 108 ? -6.331 -5.640 -3.009 1.00 79.81 108 GLY A O 1
ATOM 810 N N . TYR A 1 109 ? -4.905 -7.186 -2.202 1.00 81.56 109 TYR A N 1
ATOM 811 C CA . TYR A 1 109 ? -5.837 -7.760 -1.237 1.00 81.56 109 TYR A CA 1
ATOM 812 C C . TYR A 1 109 ? -5.219 -7.732 0.145 1.00 81.56 109 TYR A C 1
ATOM 814 O O . TYR A 1 109 ? -4.043 -8.054 0.305 1.00 81.56 109 TYR A O 1
ATOM 822 N N . THR A 1 110 ? -6.018 -7.405 1.151 1.00 84.00 110 THR A N 1
ATOM 823 C CA . THR A 1 110 ? -5.571 -7.374 2.540 1.00 84.00 110 THR A CA 1
ATOM 824 C C . THR A 1 110 ? -6.546 -8.139 3.421 1.00 84.00 110 THR A C 1
ATOM 826 O O . THR A 1 110 ? -7.742 -7.853 3.426 1.00 84.00 110 THR A O 1
ATOM 829 N N . ALA A 1 111 ? -6.034 -9.091 4.191 1.00 86.44 111 ALA A N 1
ATOM 830 C CA . ALA A 1 111 ? -6.723 -9.621 5.353 1.00 86.44 111 ALA A CA 1
ATOM 831 C C . ALA A 1 111 ? -6.436 -8.713 6.548 1.00 86.44 111 ALA A C 1
ATOM 833 O O . ALA A 1 111 ? -5.288 -8.345 6.803 1.00 86.44 111 ALA A O 1
ATOM 834 N N . GLU A 1 112 ? -7.476 -8.342 7.280 1.00 86.75 112 GLU A N 1
ATOM 835 C CA . GLU A 1 112 ? -7.374 -7.418 8.403 1.00 86.75 112 GLU A CA 1
ATOM 836 C C . GLU A 1 112 ? -8.077 -7.971 9.637 1.00 86.75 112 GLU A C 1
ATOM 838 O O . GLU A 1 112 ? -9.081 -8.682 9.545 1.00 86.75 112 GLU A O 1
ATOM 843 N N . GLY A 1 113 ? -7.533 -7.636 10.800 1.00 86.81 113 GLY A N 1
ATOM 844 C CA . GLY A 1 113 ? -8.098 -7.951 12.098 1.00 86.81 113 GLY A CA 1
ATOM 845 C C . GLY A 1 113 ? -7.990 -6.744 13.020 1.00 86.81 113 GLY A C 1
ATOM 846 O O . GLY A 1 113 ? -6.948 -6.096 13.071 1.00 86.81 113 GLY A O 1
ATOM 847 N N . ARG A 1 114 ? -9.048 -6.449 13.769 1.00 86.81 114 ARG A N 1
ATOM 848 C CA . ARG A 1 114 ? -9.071 -5.413 14.802 1.00 86.81 114 ARG A CA 1
ATOM 849 C C . ARG A 1 114 ? -9.438 -6.002 16.153 1.00 86.81 114 ARG A C 1
ATOM 851 O O . ARG A 1 114 ? -10.341 -6.833 16.249 1.00 86.81 114 ARG A O 1
ATOM 858 N N . LEU A 1 115 ? -8.767 -5.524 17.196 1.00 85.25 115 LEU A N 1
ATOM 859 C CA . LEU A 1 115 ? -9.048 -5.850 18.588 1.00 85.25 115 LEU A CA 1
ATOM 860 C C . LEU A 1 115 ? -9.463 -4.586 19.349 1.00 85.25 115 LEU A C 1
ATOM 862 O O . LEU A 1 115 ? -8.675 -3.656 19.510 1.00 85.25 115 LEU A O 1
ATOM 866 N N . GLY A 1 116 ? -10.701 -4.570 19.831 1.00 83.38 116 GLY A N 1
ATOM 867 C CA . GLY A 1 116 ? -11.267 -3.487 20.628 1.00 83.38 116 GLY A CA 1
ATOM 868 C C . GLY A 1 116 ? -10.754 -3.486 22.069 1.00 83.38 116 GLY A C 1
ATOM 869 O O . GLY A 1 116 ? -10.615 -4.535 22.704 1.00 83.38 116 GLY A O 1
ATOM 870 N N . GLY A 1 117 ? -10.502 -2.289 22.595 1.00 74.69 117 GLY A N 1
ATOM 871 C CA . GLY A 1 117 ? -10.106 -2.049 23.976 1.00 74.69 117 GLY A CA 1
ATOM 872 C C . GLY A 1 117 ? -11.21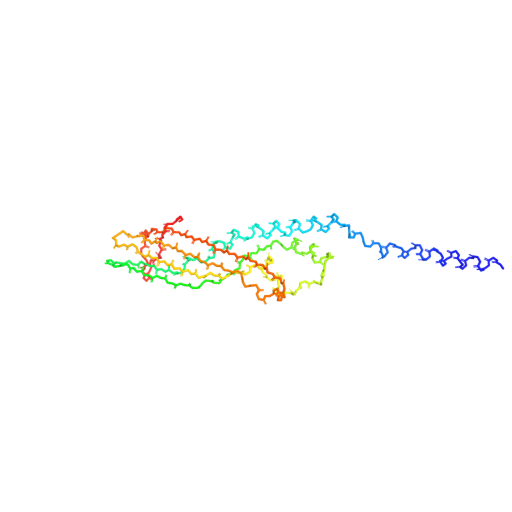3 -2.367 24.988 1.00 74.69 117 GLY A C 1
ATOM 873 O O . GLY A 1 117 ? -12.402 -2.394 24.675 1.00 74.69 117 GLY A O 1
ATOM 874 N N . PHE A 1 118 ? -10.812 -2.612 26.239 1.00 73.00 118 PHE A N 1
ATOM 875 C CA . PHE A 1 118 ? -11.731 -3.024 27.309 1.00 73.00 118 PHE A CA 1
ATOM 876 C C . PHE A 1 118 ? -12.572 -1.873 27.881 1.00 73.00 118 PHE A C 1
ATOM 878 O O . PHE A 1 118 ? -13.786 -2.000 28.026 1.00 73.00 118 PHE A O 1
ATOM 885 N N . ILE A 1 119 ? -11.909 -0.781 28.275 1.00 72.81 119 ILE A N 1
ATOM 886 C CA . ILE A 1 119 ? -12.513 0.315 29.058 1.00 72.81 119 ILE A CA 1
ATOM 887 C C . ILE A 1 119 ? -12.580 1.599 28.235 1.00 72.81 119 ILE A C 1
ATOM 889 O O . ILE A 1 119 ? -13.592 2.295 28.237 1.00 72.81 119 ILE A O 1
ATOM 893 N N . LEU A 1 120 ? -11.484 1.919 27.550 1.00 76.62 120 LEU A N 1
ATOM 894 C CA . LEU A 1 120 ? -11.376 3.123 26.745 1.00 76.62 120 LEU A CA 1
ATOM 895 C C . LEU A 1 120 ? -11.866 2.859 25.320 1.00 76.62 120 LEU A C 1
ATOM 897 O O . LEU A 1 120 ? -11.695 1.742 24.822 1.00 76.62 120 LEU A O 1
ATOM 901 N N . PRO A 1 121 ? -12.439 3.879 24.657 1.00 80.25 121 PRO A N 1
ATOM 902 C CA . PRO A 1 121 ? -12.970 3.746 23.321 1.00 80.25 121 PRO A CA 1
ATOM 903 C C . PRO A 1 121 ? -11.843 3.764 22.260 1.00 80.25 121 PRO A C 1
ATOM 905 O O . PRO A 1 121 ? -11.786 4.648 21.410 1.00 80.25 121 PRO A O 1
ATOM 908 N N . PHE A 1 122 ? -10.934 2.786 22.326 1.00 81.38 122 PHE A N 1
ATOM 909 C CA . PHE A 1 122 ? -9.905 2.547 21.315 1.00 81.38 122 PHE A CA 1
ATOM 910 C C . PHE A 1 122 ? -9.973 1.125 20.757 1.00 81.38 122 PHE A C 1
ATOM 912 O O . PHE A 1 122 ? -10.523 0.224 21.393 1.00 81.38 122 PHE A O 1
ATOM 919 N N . ASP A 1 123 ? -9.381 0.920 19.590 1.00 85.12 123 ASP A N 1
ATOM 920 C CA . ASP A 1 123 ? -9.101 -0.385 19.009 1.00 85.12 123 ASP A CA 1
ATOM 921 C C . ASP A 1 123 ? -7.693 -0.399 18.386 1.00 85.12 123 ASP A C 1
ATOM 923 O O . ASP A 1 123 ? -7.085 0.650 18.155 1.00 85.12 123 ASP A O 1
ATOM 927 N N . VAL A 1 124 ? -7.144 -1.600 18.210 1.00 86.38 124 VAL A N 1
ATOM 928 C CA . VAL A 1 124 ? -5.842 -1.832 17.577 1.00 86.38 124 VAL A CA 1
ATOM 929 C C . VAL A 1 124 ? -6.049 -2.746 16.382 1.00 86.38 124 VAL A C 1
ATOM 931 O O . VAL A 1 124 ? -6.568 -3.857 16.525 1.00 86.38 124 VAL A O 1
ATOM 934 N N . GLY A 1 125 ? -5.664 -2.268 15.207 1.00 86.31 125 GLY A N 1
ATOM 935 C CA . GLY A 1 125 ? -5.775 -2.971 13.942 1.00 86.31 125 GLY A CA 1
ATOM 936 C C . GLY A 1 125 ? -4.451 -3.555 13.475 1.00 86.31 125 GLY A C 1
ATOM 937 O O . GLY A 1 125 ? -3.396 -2.950 13.635 1.00 86.31 125 GLY A O 1
ATOM 938 N N . PHE A 1 126 ? -4.520 -4.719 12.840 1.00 88.75 126 PHE A N 1
ATOM 939 C CA . PHE A 1 126 ? -3.427 -5.335 12.099 1.00 88.75 126 PHE A CA 1
ATOM 940 C C . PHE A 1 126 ? -3.932 -5.765 10.727 1.00 88.75 126 PHE A C 1
ATOM 942 O O . PHE A 1 126 ? -5.044 -6.280 10.595 1.00 88.75 126 PHE A O 1
ATOM 949 N N . LYS A 1 127 ? -3.106 -5.593 9.701 1.00 88.19 127 LYS A N 1
ATOM 950 C CA . LYS A 1 127 ? -3.392 -6.058 8.349 1.00 88.19 127 LYS A CA 1
ATOM 951 C C . LYS A 1 127 ? -2.194 -6.729 7.713 1.00 88.19 127 LYS A C 1
ATOM 953 O O . LYS A 1 127 ? -1.047 -6.332 7.916 1.00 88.19 127 LYS A O 1
ATOM 958 N N . PHE A 1 128 ? -2.519 -7.722 6.904 1.00 85.69 128 PHE A N 1
ATOM 959 C CA . PHE A 1 128 ? -1.601 -8.499 6.098 1.00 85.69 128 PHE A CA 1
ATOM 960 C C . PHE A 1 128 ? -2.175 -8.569 4.691 1.00 85.69 128 PHE A C 1
ATOM 962 O O . PHE A 1 128 ? -3.269 -9.089 4.482 1.00 85.69 128 PHE A O 1
ATOM 969 N N . GLY A 1 129 ? -1.457 -8.019 3.728 1.00 77.00 129 GLY A N 1
ATOM 970 C CA . GLY A 1 129 ? -1.846 -8.003 2.336 1.00 77.00 129 GLY A CA 1
ATOM 971 C C . GLY A 1 129 ? -0.816 -8.637 1.436 1.00 77.00 129 GLY A C 1
ATOM 972 O O . GLY A 1 129 ? 0.379 -8.627 1.724 1.00 77.00 129 GLY A O 1
ATOM 973 N N . ILE A 1 130 ? -1.314 -9.174 0.335 1.00 74.00 130 ILE A N 1
ATOM 974 C CA . ILE A 1 130 ? -0.512 -9.697 -0.758 1.00 74.00 130 ILE A CA 1
ATOM 975 C C . ILE A 1 130 ? -1.074 -9.169 -2.071 1.00 74.00 130 ILE A C 1
ATOM 977 O O . ILE A 1 130 ? -2.278 -8.922 -2.205 1.00 74.00 130 ILE A O 1
ATOM 981 N N . MET A 1 131 ? -0.200 -9.013 -3.056 1.00 71.00 131 MET A N 1
ATOM 982 C CA . MET A 1 131 ? -0.636 -8.787 -4.427 1.00 71.00 131 MET A CA 1
ATOM 983 C C . MET A 1 131 ? -1.077 -10.127 -5.041 1.00 71.00 131 MET A C 1
ATOM 985 O O . MET A 1 131 ? -0.378 -11.127 -4.859 1.00 71.00 131 MET A O 1
ATOM 989 N N . PRO A 1 132 ? -2.209 -10.205 -5.766 1.00 63.84 132 PRO A N 1
ATOM 990 C CA . PRO A 1 132 ? -2.484 -11.349 -6.636 1.00 63.84 132 PRO A CA 1
ATOM 991 C C . PRO A 1 132 ? -1.381 -11.499 -7.683 1.00 63.84 132 PRO A C 1
ATOM 993 O O . PRO A 1 132 ? -1.397 -10.833 -8.712 1.00 63.84 132 PRO A O 1
ATOM 996 N N . VAL A 1 133 ? -0.449 -12.421 -7.463 1.00 55.59 133 VAL A N 1
ATOM 997 C CA . VAL A 1 133 ? 0.615 -12.716 -8.440 1.00 55.59 133 VAL A CA 1
ATOM 998 C C . VAL A 1 133 ? 0.126 -13.653 -9.552 1.00 55.59 133 VAL A C 1
ATOM 1000 O O . VAL A 1 133 ? 0.837 -13.903 -10.512 1.00 55.59 133 VAL A O 1
ATOM 1003 N N . LYS A 1 134 ? -1.118 -14.154 -9.478 1.00 52.59 134 LYS A N 1
ATOM 1004 C CA . LYS A 1 134 ? -1.664 -15.146 -10.427 1.00 52.59 134 LYS A CA 1
ATOM 1005 C C . LYS A 1 134 ? -1.784 -14.668 -11.885 1.00 52.59 134 LYS A C 1
ATOM 1007 O O . LYS A 1 134 ? -2.225 -15.446 -12.725 1.00 52.59 134 LYS A O 1
ATOM 1012 N N . THR A 1 135 ? -1.444 -13.415 -12.168 1.00 50.28 135 THR A N 1
ATOM 1013 C CA . THR A 1 135 ? -1.483 -12.793 -13.499 1.00 50.28 135 THR A CA 1
ATOM 1014 C C . THR A 1 135 ? -0.120 -12.688 -14.181 1.00 50.28 135 THR A C 1
ATOM 1016 O O . THR A 1 135 ? -0.091 -12.436 -15.380 1.00 50.28 135 THR A O 1
ATOM 1019 N N . LEU A 1 136 ? 0.984 -12.896 -13.459 1.00 53.44 136 LEU A N 1
ATOM 1020 C CA . LEU A 1 136 ? 2.311 -13.052 -14.053 1.00 53.44 136 LEU A CA 1
ATOM 1021 C C . LEU A 1 136 ? 2.542 -14.559 -14.225 1.00 53.44 136 LEU A C 1
ATOM 1023 O O . LEU A 1 136 ? 2.117 -15.339 -13.371 1.00 53.44 136 LEU A O 1
ATOM 1027 N N . GLU A 1 137 ? 3.088 -14.991 -15.361 1.00 53.97 137 GLU A N 1
ATOM 1028 C CA . GLU A 1 137 ? 3.269 -16.415 -15.677 1.00 53.97 137 GLU A CA 1
ATOM 1029 C C . GLU A 1 137 ? 3.927 -17.182 -14.512 1.00 53.97 137 GLU A C 1
ATOM 1031 O O . GLU A 1 137 ? 4.671 -16.603 -13.725 1.00 53.97 137 GLU A O 1
ATOM 1036 N N . GLU A 1 138 ? 3.688 -18.498 -14.404 1.00 53.53 138 GLU A N 1
ATOM 1037 C CA . GLU A 1 138 ? 4.073 -19.356 -13.257 1.00 53.53 138 GLU A CA 1
ATOM 1038 C C . GLU A 1 138 ? 5.560 -19.282 -12.818 1.00 53.53 138 GLU A C 1
ATOM 1040 O O . GLU A 1 138 ? 5.916 -19.810 -11.763 1.00 53.53 138 GLU A O 1
ATOM 1045 N N . ASN A 1 139 ? 6.427 -18.619 -13.592 1.00 50.78 139 ASN A N 1
ATOM 1046 C CA . ASN A 1 139 ? 7.853 -18.435 -13.328 1.00 50.78 139 ASN A CA 1
ATOM 1047 C C . ASN A 1 139 ? 8.251 -17.041 -12.802 1.00 50.78 139 ASN A C 1
ATOM 1049 O O . ASN A 1 139 ? 9.415 -16.855 -12.443 1.00 50.78 139 ASN A O 1
ATOM 1053 N N . GLU A 1 140 ? 7.332 -16.080 -12.709 1.00 55.97 140 GLU A N 1
ATOM 1054 C CA . GLU A 1 140 ? 7.619 -14.726 -12.224 1.00 55.97 140 GLU A CA 1
ATOM 1055 C C . GLU A 1 140 ? 7.057 -14.521 -10.813 1.00 55.97 140 GLU A C 1
ATOM 1057 O O . GLU A 1 140 ? 5.851 -14.437 -10.583 1.00 55.97 140 GLU A O 1
ATOM 1062 N N . LYS A 1 141 ? 7.956 -14.462 -9.824 1.00 54.50 141 LYS A N 1
ATOM 1063 C CA . LYS A 1 141 ? 7.598 -14.227 -8.421 1.00 54.50 141 LYS A CA 1
ATOM 1064 C C . LYS A 1 141 ? 7.695 -12.743 -8.103 1.00 54.50 141 LYS A C 1
ATOM 1066 O O . LYS A 1 141 ? 8.777 -12.247 -7.798 1.00 54.50 141 LYS A O 1
ATOM 1071 N N . LEU A 1 142 ? 6.566 -12.044 -8.139 1.00 58.66 142 LEU A N 1
ATOM 1072 C CA . LEU A 1 142 ? 6.455 -10.729 -7.515 1.00 58.66 142 LEU A CA 1
ATOM 1073 C C . LEU A 1 142 ? 6.011 -10.903 -6.057 1.00 58.66 142 LEU A C 1
ATOM 1075 O O . LEU A 1 142 ? 4.820 -10.919 -5.748 1.00 58.66 142 LEU A O 1
ATOM 1079 N N . ASP A 1 143 ? 6.983 -11.061 -5.158 1.00 66.06 143 ASP A N 1
ATOM 1080 C CA . ASP A 1 143 ? 6.726 -11.159 -3.720 1.00 66.06 143 ASP A CA 1
ATOM 1081 C C . ASP A 1 143 ? 6.437 -9.763 -3.149 1.00 66.06 143 ASP A C 1
ATOM 1083 O O . ASP A 1 143 ? 7.337 -9.028 -2.742 1.00 66.06 143 ASP A O 1
ATOM 1087 N N . TYR A 1 144 ? 5.157 -9.386 -3.122 1.00 68.88 144 TYR A N 1
ATOM 1088 C CA . TYR A 1 144 ? 4.691 -8.179 -2.442 1.00 68.88 144 TYR A CA 1
ATOM 1089 C C . TYR A 1 144 ? 3.950 -8.544 -1.157 1.00 68.88 144 TYR A C 1
ATOM 1091 O O . TYR A 1 144 ? 2.870 -9.139 -1.196 1.00 68.88 144 TYR A O 1
ATOM 1099 N N . LEU A 1 145 ? 4.536 -8.161 -0.022 1.00 77.88 145 LEU A N 1
ATOM 1100 C CA . LEU A 1 145 ? 3.947 -8.310 1.303 1.00 77.88 145 LEU A CA 1
ATOM 1101 C C . LEU A 1 145 ? 3.656 -6.929 1.889 1.00 77.88 145 LEU A C 1
ATOM 1103 O O . LEU A 1 145 ? 4.558 -6.120 2.100 1.00 77.88 145 LEU A O 1
ATOM 1107 N N . LEU A 1 146 ? 2.392 -6.694 2.209 1.00 77.00 146 LEU A N 1
ATOM 1108 C CA . LEU A 1 146 ? 1.925 -5.511 2.907 1.00 77.00 146 LEU A CA 1
ATOM 1109 C C . LEU A 1 146 ? 1.640 -5.892 4.356 1.00 77.00 146 LEU A C 1
ATOM 1111 O O . LEU A 1 146 ? 0.765 -6.707 4.625 1.00 77.00 146 LEU A O 1
ATOM 1115 N N . VAL A 1 147 ? 2.366 -5.303 5.299 1.00 85.44 147 VAL A N 1
ATOM 1116 C CA . VAL A 1 147 ? 2.086 -5.455 6.732 1.00 85.44 147 VAL A CA 1
ATOM 1117 C C . VAL A 1 147 ? 1.892 -4.073 7.317 1.00 85.44 147 VAL A C 1
ATOM 1119 O O . VAL A 1 147 ? 2.706 -3.181 7.093 1.00 85.44 147 VAL A O 1
ATOM 1122 N N . GLY A 1 148 ? 0.812 -3.895 8.063 1.00 85.25 148 GLY A N 1
ATOM 1123 C CA . GLY A 1 148 ? 0.517 -2.631 8.715 1.00 85.25 148 GLY A CA 1
ATOM 1124 C C . GLY A 1 148 ? -0.348 -2.830 9.943 1.00 85.25 148 GLY A C 1
ATOM 1125 O O . GLY A 1 148 ? -0.941 -3.889 10.147 1.00 85.25 148 GLY A O 1
ATOM 1126 N N . GLY A 1 149 ? -0.429 -1.794 10.755 1.00 88.31 149 GLY A N 1
ATOM 1127 C CA . GLY A 1 149 ? -1.350 -1.732 11.871 1.00 88.31 149 GLY A CA 1
ATOM 1128 C C . GLY A 1 149 ? -1.670 -0.287 12.189 1.00 88.31 149 GLY A C 1
ATOM 1129 O O . GLY A 1 149 ? -0.929 0.604 11.780 1.00 88.31 149 GLY A O 1
ATOM 1130 N N . ASP A 1 150 ? -2.777 -0.084 12.886 1.00 86.25 150 ASP A N 1
ATOM 1131 C CA . ASP A 1 150 ? -3.183 1.228 13.366 1.00 86.25 150 ASP A CA 1
ATOM 1132 C C . ASP A 1 150 ? -3.698 1.138 14.804 1.00 86.25 150 ASP A C 1
ATOM 1134 O O . ASP A 1 150 ? -4.057 0.066 15.309 1.00 86.25 150 ASP A O 1
ATOM 1138 N N . VAL A 1 151 ? -3.707 2.279 15.483 1.00 86.75 151 VAL A N 1
ATOM 1139 C CA . VAL A 1 151 ? -4.447 2.460 16.730 1.00 86.75 151 VAL A CA 1
ATOM 1140 C C . VAL A 1 151 ? -5.460 3.558 16.504 1.00 86.75 151 VAL A C 1
ATOM 1142 O O . VAL A 1 151 ? -5.103 4.675 16.134 1.00 86.75 151 VAL A O 1
ATOM 1145 N N . ARG A 1 152 ? -6.729 3.261 16.762 1.00 86.25 152 ARG A N 1
ATOM 1146 C CA . ARG A 1 152 ? -7.834 4.174 16.484 1.00 86.25 152 ARG A CA 1
ATOM 1147 C C . ARG A 1 152 ? -8.625 4.448 17.750 1.00 86.25 152 ARG A C 1
ATOM 1149 O O . ARG A 1 152 ? -8.969 3.532 18.487 1.00 86.25 152 ARG A O 1
ATOM 1156 N N . TYR A 1 153 ? -8.924 5.717 17.996 1.00 84.31 153 TYR A N 1
ATOM 1157 C CA . TYR A 1 153 ? -9.743 6.184 19.109 1.00 84.31 153 TYR A CA 1
ATOM 1158 C C . TYR A 1 153 ? -11.052 6.772 18.579 1.00 84.31 153 TYR A C 1
ATOM 1160 O O . TYR A 1 153 ? -11.045 7.658 17.719 1.00 84.31 153 TYR A O 1
ATOM 1168 N N . ALA A 1 154 ? -12.190 6.299 19.080 1.00 81.38 154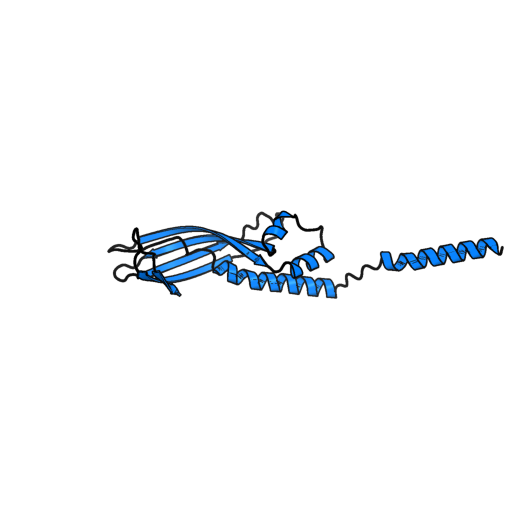 ALA A N 1
ATOM 1169 C CA . ALA A 1 154 ? -13.490 6.793 18.649 1.00 81.38 154 ALA A CA 1
ATOM 1170 C C . ALA A 1 154 ? -13.867 8.085 19.383 1.00 81.38 154 ALA A C 1
ATOM 1172 O O . ALA A 1 154 ? -13.865 8.155 20.612 1.00 81.38 154 ALA A O 1
ATOM 1173 N N . ILE A 1 155 ? -14.235 9.104 18.607 1.00 82.56 155 ILE A N 1
ATOM 1174 C CA . ILE A 1 155 ? -14.730 10.392 19.106 1.00 82.56 155 ILE A CA 1
ATOM 1175 C C . ILE A 1 155 ? -16.259 10.391 19.111 1.00 82.56 155 ILE A C 1
ATOM 1177 O O . ILE A 1 155 ? -16.879 10.740 20.114 1.00 82.56 155 ILE A O 1
ATOM 1181 N N . VAL A 1 156 ? -16.871 9.980 17.998 1.00 80.12 156 VAL A N 1
ATOM 1182 C CA . VAL A 1 156 ? -18.327 9.900 17.841 1.00 80.12 156 VAL A CA 1
ATOM 1183 C C . VAL A 1 156 ? -18.691 8.485 17.437 1.00 80.12 156 VAL A C 1
ATOM 1185 O O . VAL A 1 156 ? -18.200 7.969 16.435 1.00 80.12 156 VAL A O 1
ATOM 1188 N N . LYS A 1 157 ? -19.560 7.859 18.232 1.00 73.31 157 LYS A N 1
ATOM 1189 C CA . LYS A 1 157 ? -20.109 6.546 17.907 1.00 73.31 157 LYS A CA 1
ATOM 1190 C C . LYS A 1 157 ? -21.173 6.692 16.821 1.00 73.31 157 LYS A C 1
ATOM 1192 O O . LYS A 1 157 ? -22.038 7.561 16.930 1.00 73.31 157 LYS A O 1
ATOM 1197 N N . GLU A 1 158 ? -21.135 5.793 15.844 1.00 75.81 158 GLU A N 1
ATOM 1198 C CA . GLU A 1 158 ? -22.186 5.675 14.840 1.00 75.81 158 GLU A CA 1
ATOM 1199 C C . GLU A 1 158 ? -23.564 5.463 15.484 1.00 75.81 158 GLU A C 1
ATOM 1201 O O . GLU A 1 158 ? -23.725 4.725 16.465 1.00 75.81 158 GLU A O 1
ATOM 1206 N N . ASN A 1 159 ? -24.572 6.114 14.915 1.00 75.81 159 ASN A N 1
ATOM 1207 C CA . ASN A 1 159 ? -25.983 5.831 15.145 1.00 75.81 159 ASN A CA 1
ATOM 1208 C C . ASN A 1 159 ? -26.737 6.063 13.824 1.00 75.81 159 ASN A C 1
ATOM 1210 O O . ASN A 1 159 ? -26.165 6.589 12.879 1.00 75.81 159 ASN A O 1
ATOM 1214 N N . VAL A 1 160 ? -28.037 5.767 13.766 1.00 78.69 160 VAL A N 1
ATOM 1215 C CA . VAL A 1 160 ? -28.876 5.888 12.550 1.00 78.69 160 VAL A CA 1
ATOM 1216 C C . VAL A 1 160 ? -28.739 7.243 11.829 1.00 78.69 160 VAL A C 1
ATOM 1218 O O . VAL A 1 160 ? -28.935 7.321 10.622 1.00 78.69 160 VAL A O 1
ATOM 1221 N N . VAL A 1 161 ? -28.407 8.312 12.561 1.00 85.88 161 VAL A N 1
ATOM 1222 C CA . VAL A 1 161 ? -28.276 9.682 12.031 1.00 85.88 161 VAL A CA 1
ATOM 1223 C C . VAL A 1 161 ? -26.842 10.221 12.114 1.00 85.88 161 VAL A C 1
ATOM 1225 O O . VAL A 1 161 ? -26.507 11.172 11.414 1.00 85.88 161 VAL A O 1
ATOM 1228 N N . LEU A 1 162 ?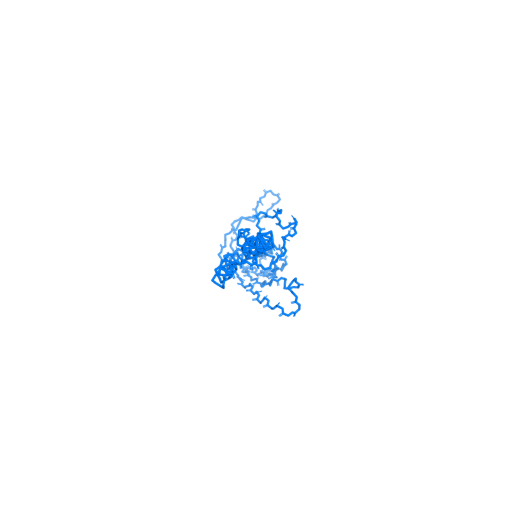 -25.991 9.656 12.976 1.00 84.00 162 LEU A N 1
ATOM 1229 C CA . LEU A 1 162 ? -24.665 10.208 13.261 1.00 84.00 162 LEU A CA 1
ATOM 1230 C C . LEU A 1 162 ? -23.573 9.318 12.666 1.00 84.00 162 LEU A C 1
ATOM 1232 O O . LEU A 1 162 ? -23.576 8.119 12.949 1.00 84.00 162 LEU A O 1
ATOM 1236 N N . PRO A 1 163 ? -22.621 9.887 11.906 1.00 81.69 163 PRO A N 1
ATOM 1237 C CA . PRO A 1 163 ? -21.510 9.118 11.370 1.00 81.69 163 PRO A CA 1
ATOM 1238 C C . PRO A 1 163 ? -20.550 8.689 12.484 1.00 81.69 163 PRO A C 1
ATOM 1240 O O . PRO A 1 163 ? -20.384 9.387 13.490 1.00 81.69 163 PRO A O 1
ATOM 1243 N N . ALA A 1 164 ? -19.871 7.562 12.270 1.00 80.62 164 ALA A N 1
ATOM 1244 C CA . ALA A 1 164 ? -18.713 7.197 13.071 1.00 80.62 164 ALA A CA 1
ATOM 1245 C C . ALA A 1 164 ? -17.582 8.205 12.814 1.00 80.62 164 ALA A C 1
ATOM 1247 O O . ALA A 1 164 ? -17.162 8.393 11.672 1.00 80.62 164 ALA A O 1
ATOM 1248 N N . ILE A 1 165 ? -17.069 8.840 13.868 1.00 83.06 165 ILE A N 1
ATOM 1249 C CA . ILE A 1 165 ? -15.871 9.683 13.784 1.00 83.06 165 ILE A CA 1
ATOM 1250 C C . ILE A 1 165 ? -14.826 9.092 14.708 1.00 83.06 165 ILE A C 1
ATOM 1252 O O . ILE A 1 165 ? -15.054 8.918 15.907 1.00 83.06 165 ILE A O 1
ATOM 1256 N N . SER A 1 166 ? -13.660 8.817 14.147 1.00 81.56 166 SER A N 1
ATOM 1257 C CA . SER A 1 166 ? -12.517 8.296 14.876 1.00 81.56 166 SER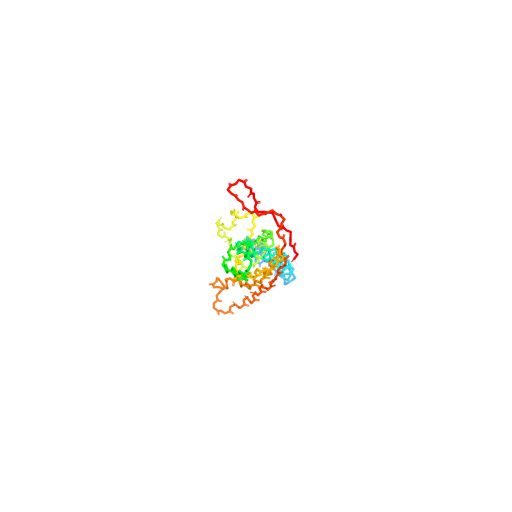 A CA 1
ATOM 1258 C C . SER A 1 166 ? -11.238 8.962 14.390 1.00 81.56 166 SER A C 1
ATOM 1260 O O . SER A 1 166 ? -11.184 9.493 13.282 1.00 81.56 166 SER A O 1
ATOM 1262 N N . VAL A 1 167 ? -10.228 8.968 15.251 1.00 84.00 167 VAL A N 1
ATOM 1263 C CA . VAL A 1 167 ? -8.886 9.459 14.939 1.00 84.00 167 VAL A CA 1
ATOM 1264 C C . VAL A 1 167 ? -7.921 8.329 15.227 1.00 84.00 167 VAL A C 1
ATOM 1266 O O . VAL A 1 167 ? -7.978 7.735 16.303 1.00 84.00 167 VAL A O 1
ATOM 1269 N N . GLY A 1 168 ? -7.063 8.018 14.265 1.00 78.81 168 GLY A N 1
ATOM 1270 C CA . GLY A 1 168 ? -6.074 6.962 14.402 1.00 78.81 168 GLY A CA 1
ATOM 1271 C C . GLY A 1 168 ? -4.735 7.341 13.794 1.00 78.81 168 GLY A C 1
ATOM 1272 O O . GLY A 1 168 ? -4.646 8.313 13.039 1.00 78.81 168 GLY A O 1
ATOM 1273 N N . VAL A 1 169 ? -3.717 6.578 14.183 1.00 78.56 169 VAL A N 1
ATOM 1274 C CA . VAL A 1 169 ? -2.335 6.639 13.689 1.00 78.56 169 VAL A CA 1
ATOM 1275 C C . VAL A 1 169 ? -1.912 5.246 13.263 1.00 78.56 169 VAL A C 1
ATOM 1277 O O . VAL A 1 169 ? -2.272 4.293 13.997 1.00 78.56 169 VAL A O 1
#

pLDDT: mean 74.44, std 10.32, range [47.44, 88.75]

Secondary structure (DSSP, 8-state):
-HHHHHHHHHHHHHHHHHHHHH-----HHHHHHHHHHHHHHHHHHHHHHTTSSSSS-----SSS--EEEEEEEEEEEE-HHHHHHHHHHH-PPPPHHHHTTSSEEEEEEEEEEEEE-SSSSEEEEEEEEE--GGGS-TT-----EEEEEEEEEEEE---SSS--EEEE-

Radius of gyration: 27.78 Å; chains: 1; bounding box: 56×30×99 Å

Sequence (169 aa):
MKRFGRILVLGAALCLCAVPVFSQDVSIEKIRDTMDEFTGSLAESLPFNSSLGLNWADAHIKNFPHFGVGLSLGYSTMEMSSIDELLACFGPALPDFVSGFGGFPVPGYTAEGRLGGFILPFDVGFKFGIMPVKTLEENEKLDYLLVGGDVRYAIVKENVVLPAISVGV

Foldseek 3Di:
DVVVVVVVVVVVVVVVVCVVVPPPPPDPVLQVVLVVLLVVQVVVQLVVCLVWDPPPFDQDDDQDKGKGKDKTKDWTFGAVVSVVSNCVNPHDDDDPVQVVVVGRTFIKMKIKMKIADRPAQKIKIWIWMFGPPVPPPPPDDPGDIHIDMKMKHWDDDDDPPDDTDIDMD